Protein AF-A0A969ND22-F1 (afdb_monomer)

Structure (mmCIF, N/CA/C/O backbone):
data_AF-A0A969ND22-F1
#
_entry.id   AF-A0A969ND22-F1
#
loop_
_atom_site.group_PDB
_atom_site.id
_atom_site.type_symbol
_atom_site.label_atom_id
_atom_site.label_alt_id
_atom_site.label_comp_id
_atom_s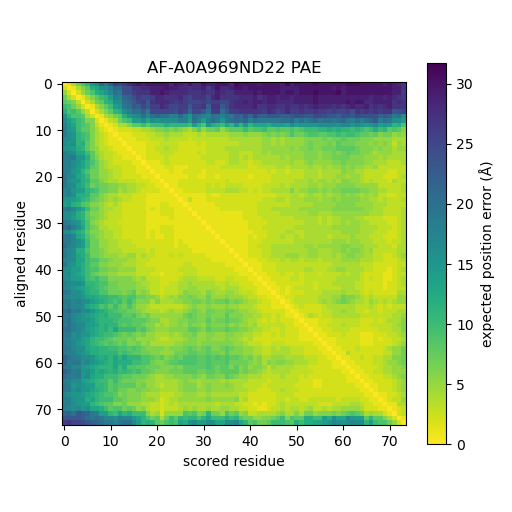ite.label_asym_id
_atom_site.label_entity_id
_atom_site.label_seq_id
_atom_site.pdbx_PDB_ins_code
_atom_site.Cartn_x
_atom_site.Cartn_y
_atom_site.Cartn_z
_atom_site.occupancy
_atom_site.B_iso_or_equiv
_atom_site.auth_seq_id
_atom_site.auth_comp_id
_atom_site.auth_asym_id
_atom_site.auth_atom_id
_atom_site.pdbx_PDB_model_num
ATOM 1 N N . MET A 1 1 ? -51.633 10.545 16.374 1.00 40.28 1 MET A N 1
ATOM 2 C CA . MET A 1 1 ? -50.480 9.861 16.997 1.00 40.28 1 MET A CA 1
ATOM 3 C C . MET A 1 1 ? -49.576 9.364 15.881 1.00 40.28 1 MET A C 1
ATOM 5 O O . MET A 1 1 ? -49.938 8.411 15.206 1.00 40.28 1 MET A O 1
ATOM 9 N N . LEU A 1 2 ? -48.473 10.063 15.609 1.00 49.34 2 LEU A N 1
ATOM 10 C CA . LEU A 1 2 ? -47.475 9.604 14.640 1.00 49.34 2 LEU A CA 1
ATOM 11 C C . LEU A 1 2 ? -46.596 8.562 15.338 1.00 49.34 2 LEU A C 1
ATOM 13 O O . LEU A 1 2 ? -45.956 8.861 16.343 1.00 49.34 2 LEU A O 1
ATOM 17 N N . SER A 1 3 ? -46.637 7.327 14.843 1.00 53.41 3 SER A N 1
ATOM 18 C CA . SER A 1 3 ? -45.774 6.239 15.297 1.00 53.41 3 SER A CA 1
ATOM 19 C C . SER A 1 3 ? -44.331 6.575 14.917 1.00 53.41 3 SER A C 1
ATOM 21 O O . SER A 1 3 ? -43.975 6.577 13.740 1.00 53.41 3 SER A O 1
ATOM 23 N N . ASN A 1 4 ? -43.508 6.897 15.916 1.00 62.28 4 ASN A N 1
ATOM 24 C CA . ASN A 1 4 ? -42.062 6.970 15.755 1.00 62.28 4 ASN A CA 1
ATOM 25 C C . ASN A 1 4 ? -41.547 5.536 15.608 1.00 62.28 4 ASN A C 1
ATOM 27 O O . ASN A 1 4 ? -41.368 4.819 16.592 1.00 62.28 4 ASN A O 1
ATOM 31 N N . LYS A 1 5 ? -41.356 5.095 14.366 1.00 59.22 5 LYS A N 1
ATOM 32 C CA . LYS A 1 5 ? -40.719 3.813 14.077 1.00 59.22 5 LYS A CA 1
ATOM 33 C C . LYS A 1 5 ? -39.215 4.003 14.291 1.00 59.22 5 LYS A C 1
ATOM 35 O O . LYS A 1 5 ? -38.546 4.611 13.458 1.00 59.22 5 LYS A O 1
ATOM 40 N N . ALA A 1 6 ? -38.697 3.560 15.437 1.00 64.06 6 ALA A N 1
ATOM 41 C CA . ALA A 1 6 ? -37.256 3.510 15.665 1.00 64.06 6 ALA A CA 1
ATOM 42 C C . ALA A 1 6 ? -36.620 2.690 14.531 1.00 64.06 6 ALA A C 1
ATOM 44 O O . ALA A 1 6 ? -37.119 1.615 14.199 1.00 64.06 6 ALA A O 1
ATOM 45 N N . LYS A 1 7 ? -35.569 3.225 13.896 1.00 67.12 7 LYS A N 1
ATOM 46 C CA . LYS A 1 7 ? -34.786 2.507 12.880 1.00 67.12 7 LYS A CA 1
ATOM 47 C C . LYS A 1 7 ? -34.383 1.156 13.478 1.00 67.12 7 LYS A C 1
ATOM 49 O O . LYS A 1 7 ? -33.677 1.142 14.484 1.00 67.12 7 LYS A O 1
ATOM 54 N N . GLU A 1 8 ? -34.845 0.049 12.899 1.00 70.75 8 GLU A N 1
ATOM 55 C CA . GLU A 1 8 ? -34.384 -1.277 13.315 1.00 70.75 8 GLU A CA 1
ATOM 56 C C . GLU A 1 8 ? -32.863 -1.323 13.155 1.00 70.75 8 GLU A C 1
ATOM 58 O O . GLU A 1 8 ? -32.326 -1.076 12.072 1.00 70.75 8 GLU A O 1
ATOM 63 N N . ASN A 1 9 ? -32.165 -1.525 14.271 1.00 72.81 9 ASN A N 1
ATOM 64 C CA . ASN A 1 9 ? -30.724 -1.346 14.360 1.00 72.81 9 ASN A CA 1
ATOM 65 C C . ASN A 1 9 ? -30.006 -2.625 13.909 1.00 72.81 9 ASN A C 1
ATOM 67 O O . ASN A 1 9 ? -29.385 -3.320 14.705 1.00 72.81 9 ASN A O 1
ATOM 71 N N . ASN A 1 10 ? -30.116 -2.935 12.616 1.00 84.75 10 ASN A N 1
ATOM 72 C CA . ASN A 1 10 ? -29.488 -4.095 11.970 1.00 84.75 10 ASN A CA 1
ATOM 73 C C . ASN A 1 10 ? -28.050 -3.788 11.501 1.00 84.75 10 ASN A C 1
ATOM 75 O O . ASN A 1 10 ? -27.577 -4.337 10.506 1.00 84.75 10 ASN A O 1
ATOM 79 N N . GLY A 1 11 ? -27.373 -2.846 12.164 1.00 89.00 11 GLY A N 1
ATOM 80 C CA . GLY A 1 11 ? -26.004 -2.458 11.839 1.00 89.00 11 GLY A CA 1
ATOM 81 C C . GLY A 1 11 ? -24.990 -3.485 12.336 1.00 89.00 11 GLY A C 1
ATOM 82 O O . GLY A 1 11 ? -25.125 -4.018 13.435 1.00 89.00 11 GLY A O 1
ATOM 83 N N . I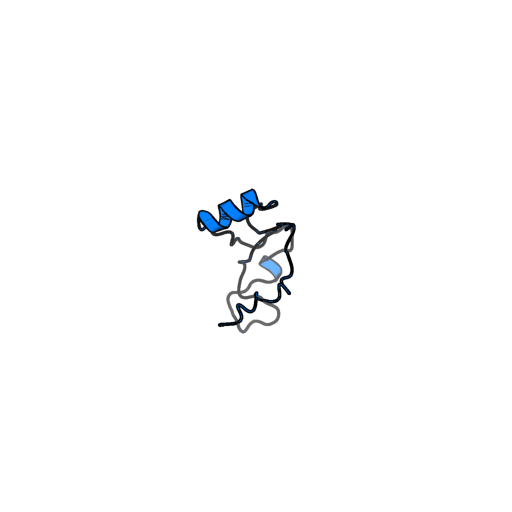LE A 1 12 ? -23.946 -3.729 11.545 1.00 90.50 12 ILE A N 1
ATOM 84 C CA . ILE A 1 12 ? -22.785 -4.520 11.964 1.00 90.50 12 ILE A CA 1
ATOM 85 C C . ILE A 1 12 ? -21.694 -3.562 12.439 1.00 90.50 12 ILE A C 1
ATOM 87 O O . ILE A 1 12 ? -21.305 -2.650 11.709 1.00 90.50 12 ILE A O 1
ATOM 91 N N . ALA A 1 13 ? -21.206 -3.762 13.662 1.00 95.12 13 ALA A N 1
ATOM 92 C CA . ALA A 1 13 ? -20.125 -2.960 14.218 1.00 95.12 13 ALA A CA 1
ATOM 93 C C . ALA A 1 13 ? -18.756 -3.492 13.772 1.00 95.12 13 ALA A C 1
ATOM 95 O O . ALA A 1 13 ? -18.481 -4.688 13.868 1.00 95.12 13 ALA A O 1
ATOM 96 N N . ILE A 1 14 ? -17.877 -2.582 13.353 1.00 93.81 14 ILE A N 1
ATOM 97 C CA . ILE A 1 14 ? -16.445 -2.851 13.205 1.00 93.81 14 ILE A CA 1
ATOM 98 C C . ILE A 1 14 ? -15.800 -2.514 14.548 1.00 93.81 14 ILE A C 1
ATOM 100 O O . ILE A 1 14 ? -15.744 -1.350 14.936 1.00 93.81 14 ILE A O 1
ATOM 104 N N . ILE A 1 15 ? -15.354 -3.537 15.274 1.00 96.81 15 ILE A N 1
ATOM 105 C CA . ILE A 1 15 ? -14.781 -3.384 16.622 1.00 96.81 15 ILE A CA 1
ATOM 106 C C . ILE A 1 15 ? -13.251 -3.255 16.626 1.00 96.81 15 ILE A C 1
ATOM 108 O O . ILE A 1 15 ? -12.651 -3.063 17.678 1.00 96.81 15 ILE A O 1
ATOM 112 N N . GLY A 1 16 ? -12.614 -3.365 15.462 1.00 95.06 16 GLY A N 1
ATOM 113 C CA . GLY A 1 16 ? -11.172 -3.238 15.301 1.00 95.06 16 GLY A CA 1
ATOM 114 C C . GLY A 1 16 ? -10.752 -3.425 13.848 1.00 95.06 16 GLY A C 1
ATOM 115 O O . GLY A 1 16 ? -11.508 -3.973 13.043 1.00 95.06 16 GLY A O 1
ATOM 116 N N . ILE A 1 17 ? -9.547 -2.960 13.525 1.00 95.38 17 ILE A N 1
ATOM 117 C CA . ILE A 1 17 ? -8.905 -3.112 12.217 1.00 95.38 17 ILE A CA 1
ATOM 118 C C . ILE A 1 17 ? -7.420 -3.431 12.419 1.00 95.38 17 ILE A C 1
ATOM 120 O O . ILE A 1 17 ? -6.822 -3.011 13.408 1.00 95.38 17 ILE A O 1
ATOM 124 N N . GLY A 1 18 ? -6.836 -4.177 11.484 1.00 95.44 18 GLY A N 1
ATOM 125 C CA . GLY A 1 18 ? -5.392 -4.376 11.381 1.00 95.44 18 GLY A CA 1
ATOM 126 C C . GLY A 1 18 ? -4.881 -3.708 10.112 1.00 95.44 18 GLY A C 1
ATOM 127 O O . GLY A 1 18 ? -5.531 -3.800 9.069 1.00 95.44 18 GLY A O 1
ATOM 128 N N . CYS A 1 19 ? -3.735 -3.039 10.199 1.00 95.12 19 CYS A N 1
ATOM 129 C CA . CYS A 1 19 ? -3.168 -2.276 9.095 1.00 95.12 19 CYS A CA 1
ATOM 130 C C . CYS A 1 19 ? -1.782 -2.813 8.747 1.00 95.12 19 CYS A C 1
ATOM 132 O O . CYS A 1 19 ? -0.898 -2.850 9.593 1.00 95.12 19 CYS A O 1
ATOM 134 N N . ARG A 1 20 ? -1.586 -3.194 7.485 1.00 95.06 20 ARG A N 1
ATOM 135 C CA . ARG A 1 20 ? -0.262 -3.355 6.887 1.00 95.06 20 ARG A CA 1
ATOM 136 C C . ARG A 1 20 ? -0.330 -2.781 5.487 1.00 95.06 20 ARG A C 1
ATOM 138 O O . ARG A 1 20 ? -1.027 -3.322 4.630 1.00 95.06 20 ARG A O 1
ATOM 145 N N . PHE A 1 21 ? 0.343 -1.661 5.299 1.00 93.75 21 PHE A N 1
ATOM 146 C CA . PHE A 1 21 ? 0.282 -0.882 4.076 1.00 93.75 21 PHE A CA 1
ATOM 147 C C . PHE A 1 21 ? 1.689 -0.467 3.637 1.00 93.75 21 PHE A C 1
ATOM 149 O O . PHE A 1 21 ? 2.644 -0.565 4.412 1.00 93.75 21 PHE A O 1
ATOM 156 N N . PRO A 1 22 ? 1.813 -0.004 2.38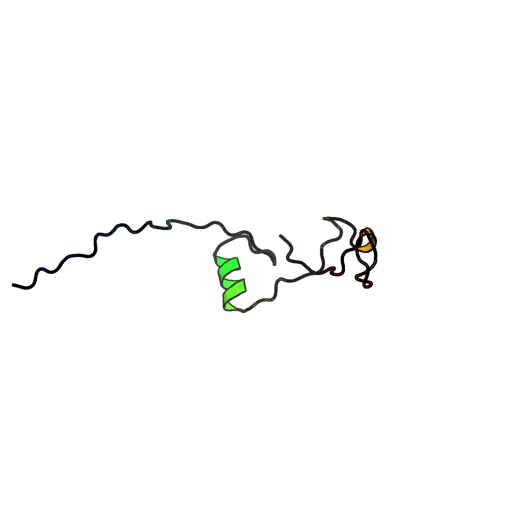9 1.00 93.38 22 PRO A N 1
ATOM 157 C CA . PRO A 1 22 ? 3.074 0.478 1.859 1.00 93.38 22 PRO A CA 1
ATOM 158 C C . PRO A 1 22 ? 3.636 1.679 2.615 1.00 93.38 22 PRO A C 1
ATOM 160 O O . PRO A 1 22 ? 2.896 2.417 3.264 1.00 93.38 22 PRO A O 1
ATOM 163 N N . GLY A 1 23 ? 4.950 1.884 2.511 1.00 89.75 23 GLY A N 1
ATOM 164 C CA . GLY A 1 23 ? 5.626 2.992 3.193 1.00 89.75 23 GLY A CA 1
ATOM 165 C C . GLY A 1 23 ? 5.874 2.734 4.682 1.00 89.75 23 GLY A C 1
ATOM 166 O O . GLY A 1 23 ? 5.814 3.663 5.480 1.00 89.75 23 GLY A O 1
ATOM 167 N N . ASN A 1 24 ? 6.159 1.479 5.054 1.00 90.44 24 ASN A N 1
ATOM 168 C CA . ASN A 1 24 ? 6.437 1.058 6.434 1.00 90.44 24 ASN A CA 1
ATOM 169 C C . ASN A 1 24 ? 5.255 1.269 7.407 1.00 90.44 24 ASN A C 1
ATOM 171 O O . ASN A 1 24 ? 5.442 1.529 8.596 1.00 90.44 24 ASN A O 1
ATOM 175 N N . VAL A 1 25 ? 4.024 1.149 6.905 1.00 95.56 25 VAL A N 1
ATOM 176 C CA . VAL A 1 25 ? 2.802 1.271 7.704 1.00 95.56 25 VAL A CA 1
ATOM 177 C C . VAL A 1 25 ? 2.420 -0.095 8.260 1.00 95.56 25 VAL A C 1
ATOM 179 O O . VAL A 1 25 ? 2.105 -1.022 7.510 1.00 95.56 25 VAL A O 1
ATOM 182 N N . SER A 1 26 ? 2.413 -0.219 9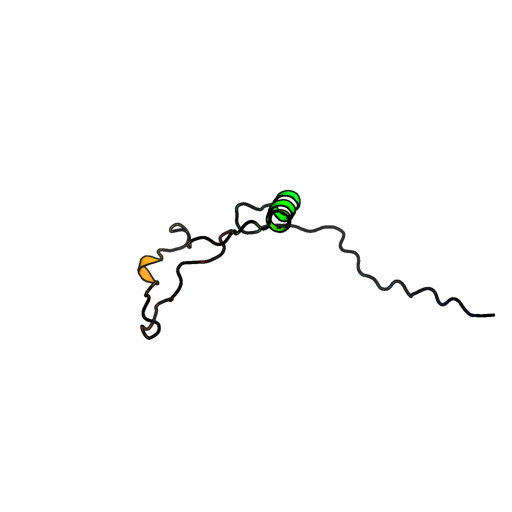.584 1.00 96.50 26 SER A N 1
ATOM 183 C CA . SER A 1 26 ? 2.162 -1.492 10.280 1.00 96.50 26 SER A CA 1
ATOM 184 C C . SER A 1 26 ? 1.106 -1.405 11.385 1.00 96.50 26 SER A C 1
ATOM 186 O O . SER A 1 26 ? 0.825 -2.396 12.060 1.00 96.50 26 SER A O 1
ATOM 188 N N . ASP A 1 27 ? 0.482 -0.238 11.543 1.00 96.75 27 ASP A N 1
ATOM 189 C CA . ASP A 1 27 ? -0.564 0.011 12.527 1.00 96.75 27 ASP A CA 1
ATOM 190 C C . ASP A 1 27 ? -1.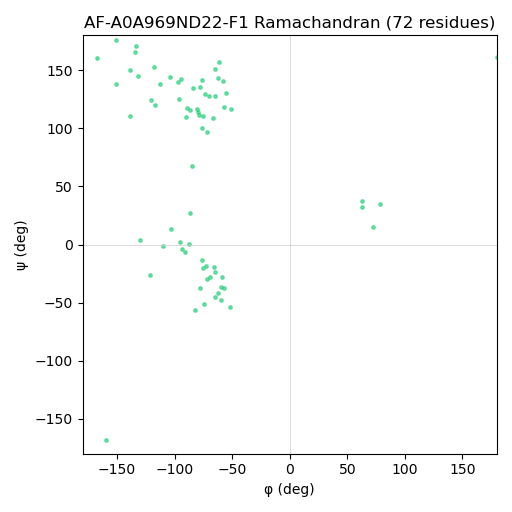546 1.092 12.041 1.00 96.75 27 ASP A C 1
ATOM 192 O O . ASP A 1 27 ? -1.425 1.662 10.952 1.00 96.75 27 ASP A O 1
ATOM 196 N N . THR A 1 28 ? -2.586 1.336 12.835 1.00 97.19 28 THR A N 1
ATOM 197 C CA . THR A 1 28 ? -3.640 2.299 12.501 1.00 97.19 28 THR A CA 1
ATOM 198 C C . THR A 1 28 ? -3.165 3.748 12.535 1.00 97.19 28 THR A C 1
ATOM 200 O O . THR A 1 28 ? -3.733 4.582 11.833 1.00 97.19 28 THR A O 1
ATOM 203 N N . GLU A 1 29 ? -2.158 4.058 13.354 1.00 96.94 29 GLU A N 1
ATOM 204 C CA . GLU A 1 29 ? -1.638 5.418 13.521 1.00 96.94 29 GLU A CA 1
ATOM 205 C C . GLU A 1 29 ? -0.799 5.822 12.307 1.00 96.94 29 GLU A C 1
ATOM 207 O O . GLU A 1 29 ? -1.098 6.823 11.656 1.00 96.94 29 GLU A O 1
ATOM 212 N N . SER A 1 30 ? 0.157 4.978 11.923 1.00 96.88 30 SER A N 1
ATOM 213 C CA . SER A 1 30 ? 0.957 5.123 10.704 1.00 96.88 30 SER A CA 1
ATOM 214 C C . SER A 1 30 ? 0.090 5.133 9.442 1.00 96.88 30 SER A C 1
ATOM 216 O O . SER A 1 30 ? 0.343 5.912 8.522 1.00 96.88 30 SER A O 1
ATOM 218 N N . TYR A 1 31 ? -0.992 4.347 9.405 1.00 96.69 31 TYR A N 1
ATOM 219 C CA . TYR A 1 31 ? -1.956 4.402 8.303 1.00 96.69 31 TYR A CA 1
ATOM 220 C C . TYR A 1 31 ? -2.683 5.748 8.239 1.00 96.69 31 TYR A C 1
ATOM 222 O O . TYR A 1 31 ? -2.812 6.332 7.161 1.00 96.69 31 TYR A O 1
ATOM 230 N N . TRP A 1 32 ? -3.147 6.258 9.382 1.00 96.44 32 TRP A N 1
ATOM 231 C CA . TRP A 1 32 ? -3.799 7.562 9.435 1.00 96.44 32 TRP A CA 1
ATOM 232 C C . TRP A 1 32 ? -2.850 8.682 9.010 1.00 96.44 32 TRP A C 1
ATOM 234 O O . TRP A 1 32 ? -3.242 9.570 8.253 1.00 96.44 32 TRP A O 1
ATOM 244 N N . GLU A 1 33 ? -1.595 8.631 9.445 1.00 96.94 33 GLU A N 1
ATOM 245 C CA . GLU A 1 33 ? -0.565 9.580 9.037 1.00 96.94 33 GLU A CA 1
ATOM 246 C C . GLU A 1 33 ? -0.348 9.570 7.518 1.00 96.94 33 GLU A C 1
ATOM 248 O O . GLU A 1 33 ? -0.385 10.637 6.901 1.00 96.94 33 GLU A O 1
ATOM 253 N N . LEU A 1 34 ? -0.207 8.383 6.912 1.00 95.94 34 LEU A N 1
ATOM 254 C CA . LEU A 1 34 ? -0.041 8.210 5.466 1.0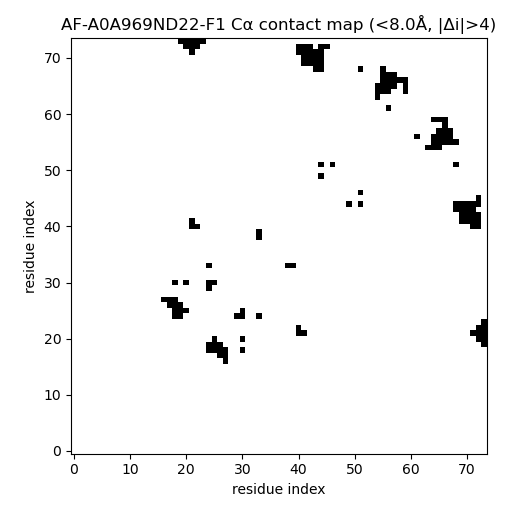0 95.94 34 LEU A CA 1
ATOM 255 C C . LEU A 1 34 ? -1.134 8.951 4.684 1.00 95.94 34 LEU A C 1
ATOM 257 O O . LEU A 1 34 ? -0.839 9.777 3.816 1.00 95.94 34 LEU A O 1
ATOM 261 N N . ILE A 1 35 ? -2.402 8.687 5.014 1.00 96.38 35 ILE A N 1
ATOM 262 C CA . ILE A 1 35 ? -3.535 9.233 4.256 1.00 96.38 35 ILE A CA 1
ATOM 263 C C . ILE A 1 35 ? -3.818 10.698 4.591 1.00 96.38 35 ILE A C 1
ATOM 265 O O . ILE A 1 35 ? -4.147 11.476 3.698 1.00 96.38 35 ILE A O 1
ATOM 269 N N . SER A 1 36 ? -3.672 11.102 5.856 1.00 97.94 36 SER A N 1
ATOM 270 C CA . SER A 1 36 ? -3.958 12.477 6.287 1.00 97.94 36 SER A CA 1
ATOM 271 C C . SER A 1 36 ? -2.915 13.471 5.782 1.00 97.94 36 SER A C 1
ATOM 273 O O . SER A 1 36 ? -3.250 14.626 5.521 1.00 97.94 36 SER A O 1
ATOM 275 N N . LYS A 1 37 ? -1.668 13.022 5.592 1.00 97.56 37 LYS A N 1
ATOM 276 C CA . LYS A 1 37 ? -0.586 13.821 5.001 1.00 97.56 37 LYS A CA 1
ATOM 277 C C . LYS A 1 37 ? -0.486 13.685 3.479 1.00 97.56 37 LYS A C 1
ATOM 279 O O . LYS A 1 37 ? 0.298 14.411 2.876 1.00 97.56 37 LYS A O 1
ATOM 284 N N . GLY A 1 38 ? -1.262 12.789 2.861 1.00 95.81 38 GLY A N 1
ATOM 285 C CA . GLY A 1 38 ? -1.226 12.547 1.416 1.00 95.81 38 GLY A CA 1
ATOM 286 C C . GLY A 1 38 ? 0.129 12.027 0.931 1.00 95.81 38 GLY A C 1
ATOM 287 O O . GLY A 1 38 ? 0.606 12.449 -0.119 1.00 95.81 38 GLY A O 1
ATOM 288 N N . ILE A 1 39 ? 0.773 11.168 1.723 1.00 94.88 39 ILE A N 1
ATOM 289 C CA . ILE A 1 39 ? 2.097 10.623 1.408 1.00 94.88 39 ILE A CA 1
ATOM 290 C C . ILE A 1 39 ? 1.980 9.647 0.228 1.00 94.88 39 ILE A C 1
ATOM 292 O O . ILE A 1 39 ? 1.176 8.715 0.263 1.00 94.88 39 ILE A O 1
ATOM 296 N N . ASP A 1 40 ? 2.807 9.850 -0.801 1.00 94.00 40 ASP A N 1
ATOM 297 C CA . ASP A 1 40 ? 2.969 8.901 -1.903 1.00 94.00 40 ASP A CA 1
ATOM 298 C C . ASP A 1 40 ? 3.893 7.755 -1.467 1.00 94.00 40 ASP A C 1
ATOM 300 O O . ASP A 1 40 ? 5.072 7.966 -1.179 1.00 94.00 40 ASP A O 1
ATOM 304 N N . ALA A 1 41 ? 3.335 6.548 -1.389 1.00 93.94 41 ALA A N 1
ATOM 305 C CA . ALA A 1 41 ? 4.050 5.330 -1.016 1.00 93.94 41 ALA A CA 1
ATOM 306 C C . ALA A 1 41 ? 4.380 4.431 -2.221 1.00 93.94 41 ALA A C 1
ATOM 308 O O . ALA A 1 41 ? 4.723 3.259 -2.044 1.00 93.94 41 ALA A O 1
ATOM 309 N N . ILE A 1 42 ? 4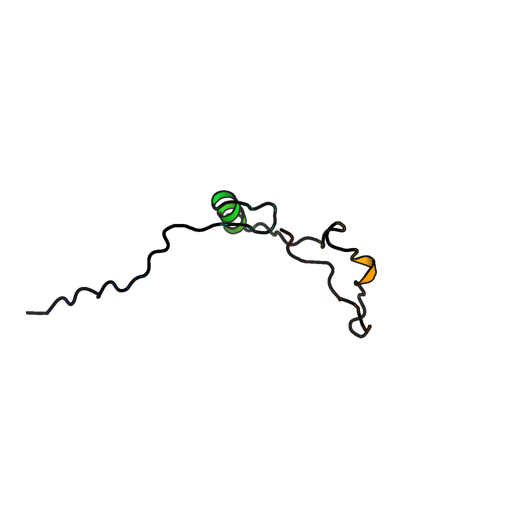.251 4.944 -3.447 1.00 93.56 42 ILE A N 1
ATOM 310 C CA . ILE A 1 42 ? 4.674 4.239 -4.656 1.00 93.56 42 ILE A CA 1
ATOM 311 C C . ILE A 1 42 ? 6.204 4.253 -4.729 1.00 93.56 42 ILE A C 1
ATOM 313 O O . ILE A 1 42 ? 6.845 5.300 -4.650 1.00 93.56 42 ILE A O 1
ATOM 317 N N . SER A 1 43 ? 6.796 3.080 -4.933 1.00 91.25 43 SER A N 1
ATOM 318 C CA . SER A 1 43 ? 8.242 2.905 -5.071 1.00 91.25 43 SER A CA 1
ATOM 319 C C . SER A 1 43 ? 8.576 2.004 -6.255 1.00 91.25 43 SER A C 1
ATOM 321 O O . SER A 1 43 ? 7.704 1.375 -6.858 1.00 91.25 43 SER A O 1
ATOM 323 N N . GLU A 1 44 ? 9.859 1.925 -6.601 1.00 91.12 44 GLU A N 1
ATOM 324 C CA . GLU A 1 44 ? 10.331 0.818 -7.434 1.00 91.12 44 GLU A CA 1
ATOM 325 C C . GLU A 1 44 ? 10.184 -0.506 -6.672 1.00 91.12 44 GLU A C 1
ATOM 327 O O . GLU A 1 44 ? 10.215 -0.527 -5.437 1.00 91.12 44 GLU A O 1
ATOM 332 N N . ILE A 1 45 ? 9.993 -1.602 -7.407 1.00 90.38 45 ILE A N 1
ATOM 333 C CA . ILE A 1 45 ? 9.953 -2.939 -6.811 1.00 90.38 45 ILE A CA 1
ATOM 334 C C . ILE A 1 45 ? 11.338 -3.248 -6.217 1.00 90.38 45 ILE A C 1
ATOM 336 O O . ILE A 1 45 ? 12.335 -3.138 -6.929 1.00 90.38 45 ILE A O 1
ATOM 340 N N . PRO A 1 46 ? 11.433 -3.653 -4.944 1.00 89.06 46 PRO A N 1
ATOM 341 C CA . PRO A 1 46 ? 12.716 -4.006 -4.352 1.00 89.06 46 PRO A CA 1
ATOM 342 C C . PRO A 1 46 ? 13.386 -5.208 -5.034 1.00 89.06 46 PRO A C 1
ATOM 344 O O . PRO A 1 46 ? 12.728 -6.196 -5.375 1.00 89.06 46 PRO A O 1
ATOM 347 N N . ASP A 1 47 ? 14.715 -5.165 -5.151 1.00 87.94 47 ASP A N 1
ATOM 348 C CA . ASP A 1 47 ? 15.509 -6.264 -5.723 1.00 87.94 47 ASP A CA 1
ATOM 349 C C . ASP A 1 47 ? 15.467 -7.548 -4.872 1.00 87.94 47 ASP A C 1
ATOM 351 O O . ASP A 1 47 ? 15.753 -8.635 -5.379 1.00 87.94 47 ASP A O 1
ATOM 355 N N . ASP A 1 48 ? 15.094 -7.445 -3.591 1.00 90.75 48 ASP A N 1
ATOM 356 C CA . ASP A 1 48 ? 14.942 -8.590 -2.686 1.00 90.75 48 ASP A CA 1
ATOM 357 C C . ASP A 1 48 ? 13.646 -9.393 -2.923 1.00 90.75 48 ASP A C 1
ATOM 359 O O . ASP A 1 48 ? 13.538 -10.531 -2.460 1.00 90.75 48 ASP A O 1
ATOM 363 N N . ARG A 1 49 ? 12.689 -8.854 -3.694 1.00 89.50 49 ARG A N 1
ATOM 364 C CA . ARG A 1 49 ? 11.494 -9.576 -4.159 1.00 89.50 49 ARG A CA 1
ATOM 365 C C . ARG A 1 49 ? 11.820 -10.414 -5.391 1.00 89.50 49 ARG A C 1
ATOM 367 O O . ARG A 1 49 ? 11.599 -11.625 -5.410 1.00 89.50 49 ARG A O 1
ATOM 374 N N . TRP A 1 50 ? 12.333 -9.750 -6.425 1.00 89.12 50 TRP A N 1
ATOM 375 C CA . TRP A 1 50 ? 12.822 -10.337 -7.671 1.00 89.12 50 TRP A CA 1
ATOM 376 C C . TRP A 1 50 ? 13.609 -9.296 -8.475 1.00 89.12 50 TRP A C 1
ATOM 378 O O . TRP A 1 50 ? 13.434 -8.093 -8.310 1.00 89.12 50 TRP A O 1
ATOM 388 N N . SER A 1 51 ? 14.437 -9.749 -9.418 1.00 90.00 51 SER A N 1
ATOM 389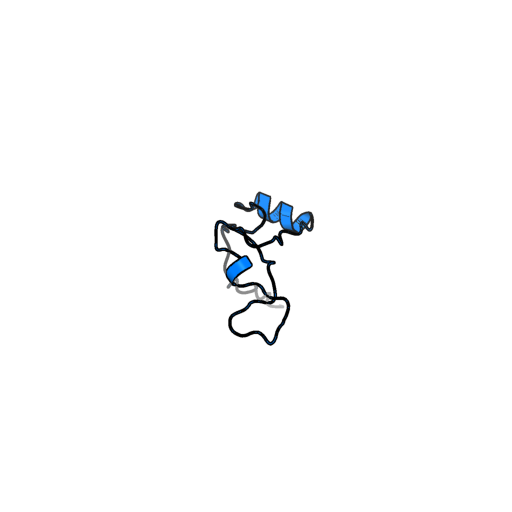 C CA . SER A 1 51 ? 15.202 -8.831 -10.268 1.00 90.00 51 SER A CA 1
ATOM 390 C C . SER A 1 51 ? 14.322 -8.187 -11.343 1.00 90.00 51 SER A C 1
ATOM 392 O O . SER A 1 51 ? 13.937 -8.849 -12.312 1.00 90.00 51 SER A O 1
ATOM 394 N N . ILE A 1 52 ? 14.067 -6.879 -11.227 1.00 90.81 52 ILE A N 1
ATOM 395 C CA . ILE A 1 52 ? 13.330 -6.100 -12.241 1.00 90.81 52 ILE A CA 1
ATOM 396 C C . ILE A 1 52 ? 14.001 -6.199 -13.614 1.00 90.81 52 ILE A C 1
ATOM 398 O O . ILE A 1 52 ? 13.311 -6.289 -14.627 1.00 90.81 52 ILE A O 1
ATOM 402 N N . GLN A 1 53 ? 15.335 -6.224 -13.665 1.00 88.25 53 GLN A N 1
ATOM 403 C CA . GLN A 1 53 ? 16.093 -6.241 -14.924 1.00 88.25 53 GLN A CA 1
ATOM 404 C C . GLN A 1 53 ? 15.743 -7.447 -15.810 1.00 88.25 53 GLN A C 1
ATOM 406 O O . GLN A 1 53 ? 15.784 -7.367 -17.039 1.00 88.25 53 GLN A O 1
ATOM 411 N N . ASN A 1 54 ? 15.320 -8.557 -15.200 1.00 91.75 54 ASN A N 1
ATOM 412 C CA . ASN A 1 54 ? 14.910 -9.751 -15.932 1.00 91.75 54 ASN A CA 1
ATOM 413 C C . ASN A 1 54 ? 13.528 -9.612 -16.582 1.00 91.75 54 ASN A C 1
ATOM 415 O O . ASN A 1 54 ? 13.246 -10.321 -17.550 1.00 91.75 54 ASN A O 1
ATOM 419 N N . PHE A 1 55 ? 12.688 -8.688 -16.116 1.00 92.44 55 PHE A N 1
ATOM 420 C CA . PHE A 1 55 ? 11.282 -8.598 -16.513 1.00 92.44 55 PHE A CA 1
ATOM 421 C C . PHE A 1 55 ? 10.901 -7.261 -17.141 1.00 92.44 55 PHE A C 1
ATOM 423 O O . PHE A 1 55 ? 9.990 -7.242 -17.956 1.00 92.44 55 PHE A O 1
ATOM 430 N N . TYR A 1 56 ? 11.582 -6.161 -16.839 1.00 94.06 56 TYR A N 1
ATOM 431 C CA . TYR A 1 56 ? 11.224 -4.854 -17.381 1.00 94.06 56 TYR A CA 1
ATOM 432 C C . TYR A 1 56 ? 11.682 -4.672 -18.835 1.00 94.06 56 TYR A C 1
ATOM 434 O O . TYR A 1 56 ? 12.817 -4.999 -19.189 1.00 94.06 56 TYR A O 1
ATOM 442 N N . ASP A 1 57 ? 10.802 -4.121 -19.671 1.00 94.25 57 ASP A N 1
ATOM 443 C CA . ASP A 1 57 ? 11.141 -3.546 -20.974 1.00 94.25 57 ASP A CA 1
ATOM 444 C C . ASP A 1 57 ? 10.149 -2.424 -21.324 1.00 94.25 57 ASP A C 1
ATOM 446 O O . ASP A 1 57 ? 8.947 -2.548 -21.098 1.00 94.25 57 ASP A O 1
ATOM 450 N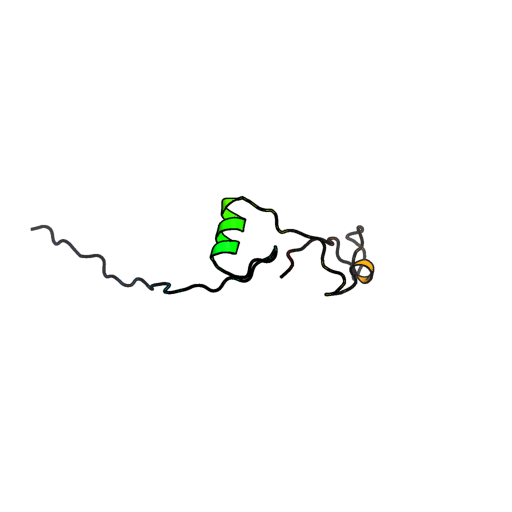 N . ALA A 1 58 ? 10.641 -1.313 -21.877 1.00 94.12 58 ALA A N 1
ATOM 451 C CA . ALA A 1 58 ? 9.793 -0.184 -22.264 1.00 94.12 58 ALA A CA 1
ATOM 452 C C . ALA A 1 58 ? 8.950 -0.475 -23.524 1.00 94.12 58 ALA A C 1
ATOM 454 O O . ALA A 1 58 ? 7.960 0.217 -23.779 1.00 94.12 58 ALA A O 1
ATOM 455 N N . ASN A 1 59 ? 9.327 -1.483 -24.320 1.00 94.44 59 ASN A N 1
ATOM 456 C CA . ASN A 1 59 ? 8.561 -1.924 -25.478 1.00 94.44 59 ASN A CA 1
ATOM 457 C C . ASN A 1 59 ? 7.372 -2.796 -25.047 1.00 94.44 59 ASN A C 1
ATOM 459 O O . ASN A 1 59 ? 7.543 -3.940 -24.630 1.00 94.44 59 ASN A O 1
ATOM 463 N N . LYS A 1 60 ? 6.158 -2.269 -25.228 1.00 91.81 60 LYS A N 1
ATOM 464 C CA . LYS A 1 60 ? 4.903 -2.953 -24.879 1.00 91.81 60 LYS A CA 1
ATOM 465 C C . LYS A 1 60 ? 4.632 -4.218 -25.696 1.00 91.81 60 LYS A C 1
ATOM 467 O O . LYS A 1 60 ? 3.906 -5.081 -25.225 1.00 91.81 60 LYS A O 1
ATOM 472 N N . GLU A 1 61 ? 5.217 -4.322 -26.886 1.00 94.31 61 GLU A N 1
ATOM 473 C CA . GLU A 1 61 ? 5.027 -5.452 -27.806 1.00 94.31 61 GLU A CA 1
ATOM 474 C C . GLU A 1 61 ? 6.007 -6.602 -27.532 1.00 94.31 61 GLU A C 1
ATOM 476 O O . GLU A 1 61 ? 6.039 -7.589 -28.265 1.00 94.31 61 GLU A O 1
ATOM 481 N N . LYS A 1 62 ? 6.879 -6.469 -26.526 1.00 93.50 62 LYS A N 1
ATOM 482 C CA . LYS A 1 62 ? 7.873 -7.493 -26.223 1.00 93.50 62 LYS A CA 1
ATOM 483 C C . LYS A 1 62 ? 7.293 -8.553 -25.296 1.00 93.50 62 LYS A C 1
ATOM 485 O O . LYS A 1 62 ? 7.013 -8.292 -24.127 1.00 93.50 62 LYS A O 1
ATOM 490 N N . ASP A 1 63 ? 7.205 -9.770 -25.814 1.00 93.38 63 ASP A N 1
ATOM 491 C CA . ASP A 1 63 ? 6.713 -10.920 -25.064 1.00 93.38 63 ASP A CA 1
ATOM 492 C C . ASP A 1 63 ? 7.519 -11.185 -23.785 1.00 93.38 63 ASP A C 1
ATOM 494 O O . ASP A 1 63 ? 8.751 -11.087 -23.747 1.00 93.38 63 ASP A O 1
ATOM 498 N N . GLY A 1 64 ? 6.801 -11.558 -22.722 1.00 93.19 64 GLY A N 1
ATOM 499 C CA . GLY A 1 64 ? 7.390 -11.937 -21.437 1.00 93.19 64 GLY A CA 1
ATOM 500 C C . GLY A 1 64 ? 7.982 -10.777 -20.631 1.00 93.19 64 GLY A C 1
ATOM 501 O O . GLY A 1 64 ? 8.743 -11.027 -19.694 1.00 93.19 64 GLY A O 1
ATOM 502 N N . LYS A 1 65 ? 7.664 -9.523 -20.980 1.00 95.06 65 LYS A N 1
ATOM 503 C CA . LYS A 1 65 ? 8.140 -8.326 -20.278 1.00 95.06 65 LYS A CA 1
ATOM 504 C C . LYS A 1 65 ? 7.003 -7.512 -19.664 1.00 95.06 65 LYS A C 1
ATOM 506 O O . LYS A 1 65 ? 5.871 -7.526 -20.136 1.00 95.06 65 LYS A O 1
ATOM 511 N N . ILE A 1 66 ? 7.328 -6.794 -18.594 1.00 93.88 66 ILE A N 1
ATOM 512 C CA . ILE A 1 66 ? 6.469 -5.811 -17.937 1.00 93.88 66 ILE A CA 1
ATOM 513 C C . ILE A 1 66 ? 6.932 -4.401 -18.300 1.00 93.88 66 ILE A C 1
ATOM 515 O O . ILE A 1 66 ? 8.123 -4.126 -18.406 1.00 93.88 66 ILE A O 1
ATOM 519 N N . ILE A 1 67 ? 5.976 -3.489 -18.442 1.00 95.06 67 ILE A N 1
ATOM 520 C CA . ILE A 1 67 ? 6.228 -2.107 -18.886 1.00 95.06 67 ILE A CA 1
ATOM 521 C C . ILE A 1 67 ? 6.376 -1.120 -17.723 1.00 95.06 67 ILE A C 1
ATOM 523 O O . ILE A 1 67 ? 6.505 0.084 -17.929 1.00 95.06 67 ILE A O 1
ATOM 527 N N . THR A 1 68 ? 6.308 -1.618 -16.489 1.00 92.50 68 THR A N 1
ATOM 528 C CA . THR A 1 68 ? 6.435 -0.831 -15.263 1.00 92.50 68 THR A CA 1
ATOM 529 C C . THR A 1 68 ? 7.419 -1.504 -14.321 1.00 92.50 68 THR A C 1
ATOM 531 O O . THR A 1 68 ? 7.482 -2.728 -14.240 1.00 92.50 68 THR A O 1
ATOM 534 N N . LYS A 1 69 ? 8.164 -0.676 -13.597 1.00 92.75 69 LYS A N 1
ATOM 535 C CA . LYS A 1 69 ? 8.996 -1.066 -12.454 1.00 92.75 69 LYS A CA 1
ATOM 536 C C . LYS A 1 69 ? 8.444 -0.541 -11.127 1.00 92.75 69 LYS A C 1
ATOM 538 O O . LYS A 1 69 ? 9.045 -0.776 -10.086 1.00 92.75 69 LYS A O 1
ATOM 543 N N . MET A 1 70 ? 7.330 0.190 -11.186 1.00 92.38 70 MET A N 1
ATOM 544 C CA . MET A 1 70 ? 6.708 0.848 -10.044 1.00 92.38 70 MET A CA 1
ATOM 545 C C . MET A 1 70 ? 5.631 -0.048 -9.446 1.00 92.38 70 MET A C 1
ATOM 547 O O . MET A 1 70 ? 4.869 -0.690 -10.177 1.00 92.38 70 MET A O 1
ATOM 551 N N . GLY A 1 71 ? 5.536 -0.032 -8.128 1.00 89.44 71 GLY A N 1
ATOM 552 C CA . GLY A 1 71 ? 4.512 -0.723 -7.370 1.00 89.44 71 GLY A CA 1
ATOM 553 C C . GLY A 1 71 ? 4.374 -0.118 -5.985 1.00 89.44 71 GLY A C 1
ATOM 554 O O . GLY A 1 71 ? 4.899 0.954 -5.694 1.00 89.44 71 GLY A O 1
ATOM 555 N N . VAL A 1 72 ? 3.648 -0.826 -5.134 1.00 83.12 72 VAL A N 1
ATOM 556 C CA . VAL A 1 72 ? 3.553 -0.492 -3.723 1.00 83.12 72 VAL A CA 1
ATOM 557 C C . VAL A 1 72 ? 4.136 -1.645 -2.922 1.00 83.12 72 VAL A C 1
ATOM 559 O O . VAL A 1 72 ? 3.694 -2.785 -3.072 1.00 83.12 72 VAL A O 1
ATOM 562 N N . ASP A 1 73 ? 5.177 -1.359 -2.146 1.00 71.75 73 ASP A N 1
ATOM 563 C CA . ASP A 1 73 ? 5.899 -2.385 -1.400 1.00 71.75 73 ASP A CA 1
ATOM 564 C C . ASP A 1 73 ? 5.429 -2.487 0.055 1.00 71.75 73 ASP A C 1
ATOM 566 O O . ASP A 1 73 ? 5.182 -1.464 0.685 1.00 71.75 73 ASP A O 1
ATOM 570 N N . PHE A 1 74 ? 5.320 -3.715 0.574 1.00 63.88 74 PHE A N 1
ATOM 571 C CA . PHE A 1 74 ? 4.942 -4.048 1.959 1.00 63.88 74 PHE A CA 1
ATOM 572 C C . PHE A 1 74 ? 6.111 -4.593 2.770 1.00 63.88 74 PHE A C 1
ATOM 574 O O . PHE A 1 74 ? 6.886 -5.377 2.164 1.00 63.88 74 PHE A O 1
#

Radius of gyration: 22.3 Å; Cα contacts (8 Å, |Δi|>4): 75; chains: 1; bounding box: 67×26×45 Å

Mean predicted aligned error: 7.43 Å

Foldseek 3Di:
DDDPDDPPCPDDDDPDDFDDFAPRDGGPVSVCVCVVVVPDRKDFDDCVVDDLVVADDCDPPDPRHDNDRIDGDD

pLDDT: mean 88.48, std 12.27, range [40.28, 97.94]

Nearest PDB structures (foldseek):
  4mz0-assembly1_A  TM=9.545E-01  e=7.232E-05  Moorena producens 3L
  4mz0-assembly1_B  TM=9.647E-01  e=2.313E-04  Moorena producens 3L
  7uwr-assembly1_B  TM=9.395E-01  e=5.756E-03  Streptomyces venezuelae
  4ope-assembly2_C  TM=9.404E-01  e=5.756E-03  Streptomyces albus
  7zsk-assembly1_D  TM=9.226E-01  e=8.103E-03  Brevibacillus brevis NBRC 100599

Sequence (74 aa):
MLSNKAKENNGIAIIGIGCRFPGNVSDTESYWELISKGIDAISEIPDDRWSIQNFYDANKEKDGKIITKMGVDF

Solvent-accessible surface area (backbone atoms only — not comparable to full-atom values): 4992 Å² total; per-residue (Å²): 135,84,82,82,76,72,78,81,82,83,73,85,83,83,90,76,87,87,40,78,42,46,69,88,18,68,35,68,65,52,45,48,51,38,64,75,69,66,60,83,42,71,36,68,64,56,67,91,81,48,64,57,82,82,34,53,38,87,58,82,86,45,84,88,49,37,74,62,63,69,43,70,55,121

Secondary structure (DSSP, 8-state):
-----PPP--PPP-------BTTTB-SHHHHHHHHHTT---EEEPPTTT--GGGTB-S-TTSTT-BS--EEE--